Protein AF-A0AAD8W1Z4-F1 (afdb_monomer_lite)

Sequence (114 aa):
MEAMVRDVRQDLGMPNLLFIQVGLATGQGRFVDLVRKAQTAVRAPNLRYVDAKGLTVANDNTHLTTQAEVRLGAMLARGGATVSGRCQLTPTTSAQTLIHLAQCGKMNPAKISF

Foldseek 3Di:
DQVVVCVVCVVVVNQQDAAEAEQQQFDPDDCSVVVNVVSVPDDDHNYHYHYLHPADDDPVRHHHDPVSVVVVVVSVVVSVDPCPDDDDPDDDPPDDPPPNVVVVDDDDPV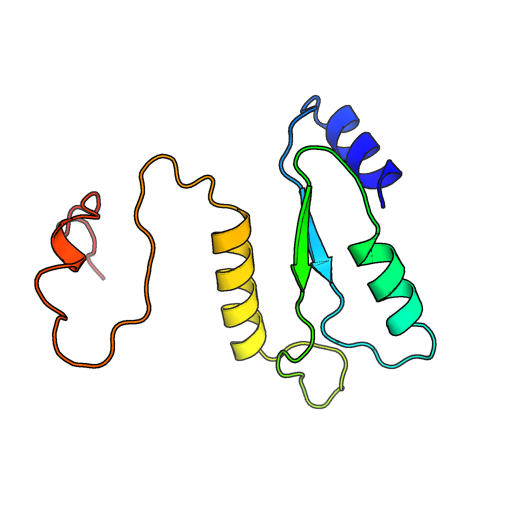PDDD

Secondary structure (DSSP, 8-state):
-HHHHHHHHHHTT-TT--EEEEEPS--SSTTHHHHHHHHHH---TTEEEEE-TTPPBPTTSSSBPHHHHHHHHHHHHHHH---SS--------SS-TTTSTTTT----GGG---

Organism: Lolium multiflorum (NCBI:txid4521)

Structure (mmCIF, N/CA/C/O backbone):
data_AF-A0AAD8W1Z4-F1
#
_entry.id   AF-A0AAD8W1Z4-F1
#
loop_
_atom_site.group_PDB
_atom_site.id
_atom_site.type_symbol
_atom_site.label_atom_id
_atom_site.label_alt_id
_atom_site.label_comp_id
_atom_site.label_asym_id
_atom_site.label_entity_id
_atom_site.label_seq_id
_atom_site.pdbx_PDB_ins_code
_atom_site.Cartn_x
_atom_site.Cartn_y
_atom_site.Cartn_z
_atom_site.occupancy
_atom_site.B_iso_or_equiv
_atom_site.auth_seq_id
_atom_site.auth_comp_id
_atom_site.auth_asym_id
_atom_site.auth_atom_id
_atom_site.pdbx_PDB_model_num
ATOM 1 N N . MET A 1 1 ? -0.594 -10.818 8.928 1.00 94.50 1 MET A N 1
ATOM 2 C CA . MET A 1 1 ? -0.676 -9.345 8.788 1.00 94.50 1 MET A CA 1
ATOM 3 C C . MET A 1 1 ? -1.602 -8.764 9.848 1.00 94.50 1 MET A C 1
ATOM 5 O O . MET A 1 1 ? -1.258 -7.759 10.449 1.00 94.50 1 MET A O 1
ATOM 9 N N . GLU A 1 2 ? -2.745 -9.401 10.117 1.00 96.69 2 GLU A N 1
ATOM 10 C CA . GLU A 1 2 ? -3.732 -8.944 11.103 1.00 96.69 2 GLU A CA 1
ATOM 11 C C . GLU A 1 2 ? -3.140 -8.732 12.498 1.00 96.69 2 GLU A C 1
ATOM 13 O O . GLU A 1 2 ? -3.433 -7.717 13.121 1.00 96.69 2 GLU A O 1
ATOM 18 N N . ALA A 1 3 ? -2.276 -9.645 12.963 1.00 97.56 3 ALA A N 1
ATOM 19 C CA . ALA A 1 3 ? -1.591 -9.506 14.249 1.00 97.56 3 ALA A CA 1
ATOM 20 C C . ALA A 1 3 ? -0.803 -8.191 14.326 1.00 97.56 3 ALA A C 1
ATOM 22 O O . ALA A 1 3 ? -1.057 -7.394 15.215 1.00 97.56 3 ALA A O 1
ATOM 23 N N . MET A 1 4 ? 0.027 -7.897 13.320 1.00 97.12 4 MET A N 1
ATOM 24 C CA . MET A 1 4 ? 0.781 -6.642 13.244 1.00 97.12 4 MET A CA 1
ATOM 25 C C . MET A 1 4 ? -0.133 -5.408 13.258 1.00 97.12 4 MET A C 1
ATOM 27 O O . MET A 1 4 ? 0.156 -4.437 13.945 1.00 97.12 4 MET A O 1
ATOM 31 N N . VAL A 1 5 ? -1.252 -5.438 12.524 1.00 97.75 5 VAL A N 1
ATOM 32 C CA . VAL A 1 5 ? -2.222 -4.328 12.517 1.00 97.75 5 VAL A CA 1
ATOM 33 C C . VAL A 1 5 ? -2.852 -4.143 13.901 1.00 97.75 5 VAL A C 1
ATOM 35 O O . VAL A 1 5 ? -3.006 -3.010 14.351 1.00 97.75 5 VAL A O 1
ATOM 38 N N . ARG A 1 6 ? -3.210 -5.238 14.581 1.00 97.75 6 ARG A N 1
ATOM 39 C CA . ARG A 1 6 ? -3.733 -5.221 15.954 1.00 97.75 6 ARG A CA 1
ATOM 40 C C . ARG A 1 6 ? -2.695 -4.667 16.929 1.00 97.75 6 ARG A C 1
ATOM 42 O O . ARG A 1 6 ? -3.042 -3.788 17.709 1.00 97.75 6 ARG A O 1
ATOM 49 N N . ASP A 1 7 ? -1.462 -5.155 16.856 1.00 98.44 7 ASP A N 1
ATOM 50 C CA . ASP A 1 7 ? -0.377 -4.794 17.770 1.00 98.44 7 ASP A CA 1
ATOM 51 C C . ASP A 1 7 ? -0.025 -3.310 17.633 1.00 98.44 7 ASP A C 1
ATOM 53 O O . ASP A 1 7 ? -0.112 -2.578 18.609 1.00 98.44 7 ASP A O 1
ATOM 57 N N . VAL A 1 8 ? 0.181 -2.808 16.409 1.00 98.31 8 VAL A N 1
ATOM 58 C CA . VAL A 1 8 ? 0.436 -1.372 16.173 1.00 98.31 8 VAL A CA 1
ATOM 59 C C . VAL A 1 8 ? -0.703 -0.491 16.702 1.00 98.31 8 VAL A C 1
ATOM 61 O O . VAL A 1 8 ? -0.461 0.569 17.273 1.00 98.31 8 VAL A O 1
ATOM 64 N N . ARG A 1 9 ? -1.964 -0.905 16.532 1.00 98.06 9 ARG A N 1
ATOM 65 C CA . ARG A 1 9 ? -3.117 -0.153 17.058 1.00 98.06 9 ARG A CA 1
ATOM 66 C C . ARG A 1 9 ? -3.169 -0.148 18.576 1.00 98.06 9 ARG A C 1
ATOM 68 O O . ARG A 1 9 ? -3.558 0.865 19.153 1.00 98.06 9 ARG A O 1
ATOM 75 N N . GLN A 1 10 ? -2.831 -1.275 19.193 1.00 98.31 10 GLN A N 1
ATOM 76 C CA . GLN A 1 10 ? -2.790 -1.428 20.638 1.00 98.31 10 GLN A CA 1
ATOM 77 C C . GLN A 1 10 ? -1.668 -0.574 21.231 1.00 98.31 10 GLN A C 1
ATOM 79 O O . GLN A 1 10 ? -1.937 0.215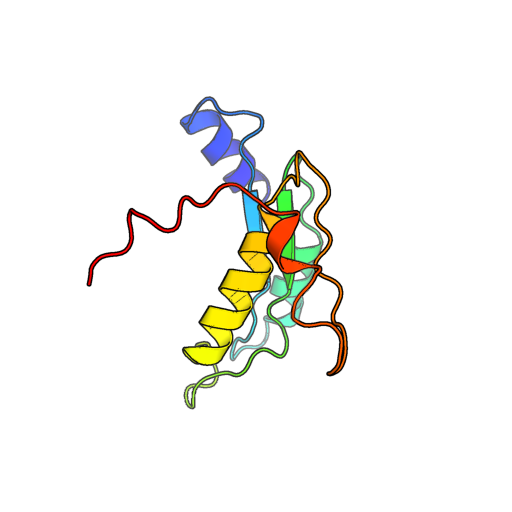 22.133 1.00 98.31 10 GLN A O 1
ATOM 84 N N . ASP A 1 11 ? -0.465 -0.662 20.667 1.00 98.56 11 ASP A N 1
ATOM 85 C CA . ASP A 1 11 ? 0.714 0.080 21.121 1.00 98.56 11 ASP A CA 1
ATOM 86 C C . ASP A 1 11 ? 0.513 1.597 21.014 1.00 98.56 11 ASP A C 1
ATOM 88 O O . ASP A 1 11 ? 0.950 2.351 21.880 1.00 98.56 11 ASP A O 1
ATOM 92 N N . LEU A 1 12 ? -0.202 2.058 19.981 1.00 98.31 12 LEU A N 1
ATOM 93 C CA . LEU A 1 12 ? -0.528 3.475 19.791 1.00 98.31 12 LEU A CA 1
ATOM 94 C C . LEU A 1 12 ? -1.807 3.924 20.520 1.00 98.31 12 LEU A C 1
ATOM 96 O O . LEU A 1 12 ? -2.125 5.111 20.501 1.00 98.31 12 LEU A O 1
ATOM 100 N N . GLY A 1 13 ? -2.584 3.009 21.111 1.00 97.94 13 GLY A N 1
ATOM 101 C CA . GLY A 1 13 ? -3.893 3.325 21.699 1.00 97.94 13 GLY A CA 1
ATOM 102 C C . GLY A 1 13 ? -4.937 3.815 20.681 1.00 97.94 13 GLY A C 1
ATOM 103 O O . GLY A 1 13 ? -5.888 4.506 21.043 1.00 97.94 13 GLY A O 1
ATOM 104 N N . MET A 1 14 ? -4.776 3.478 19.397 1.00 98.06 14 MET A N 1
ATOM 105 C CA . MET A 1 14 ? -5.612 3.956 18.290 1.00 98.06 14 MET A CA 1
ATOM 106 C C . MET A 1 14 ? -6.358 2.791 17.613 1.00 98.06 14 MET A C 1
ATOM 108 O O . MET A 1 14 ? -5.949 2.332 16.543 1.00 98.06 14 MET A O 1
ATOM 112 N N 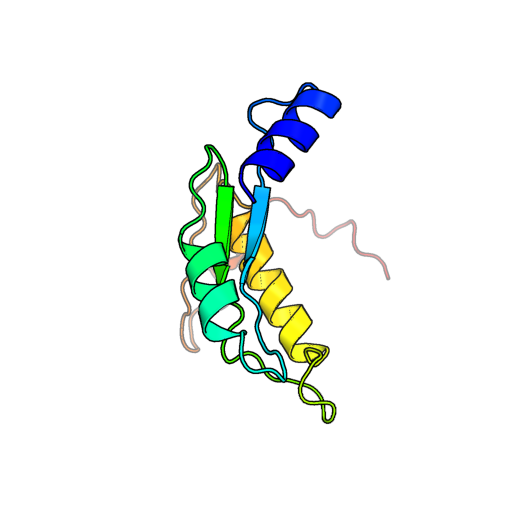. PRO A 1 15 ? -7.499 2.322 18.160 1.00 95.38 15 PRO A N 1
ATOM 113 C CA . PRO A 1 15 ? -8.189 1.120 17.667 1.00 95.38 15 PRO A CA 1
ATOM 114 C C . PRO A 1 15 ? -8.716 1.247 16.227 1.00 95.38 15 PRO A C 1
ATOM 116 O O . PRO A 1 15 ? -8.885 0.243 15.536 1.00 95.38 15 PRO A O 1
ATOM 119 N N . ASN A 1 16 ? -8.929 2.479 15.753 1.00 95.50 16 ASN A N 1
ATOM 120 C CA . ASN A 1 16 ? -9.422 2.786 14.410 1.00 95.50 16 ASN A CA 1
ATOM 121 C C . ASN A 1 16 ? -8.339 3.364 13.483 1.00 95.50 16 ASN A C 1
ATOM 123 O O . ASN A 1 16 ? -8.687 3.958 12.466 1.00 95.50 16 ASN A O 1
ATOM 127 N N . LEU A 1 17 ? -7.044 3.231 13.799 1.00 96.69 17 LEU A N 1
ATOM 128 C CA . LEU A 1 17 ? -5.969 3.743 12.938 1.00 96.69 17 LEU A CA 1
ATOM 129 C C . LEU A 1 17 ? -6.090 3.173 11.517 1.00 96.69 17 LEU A C 1
ATOM 131 O O . LEU A 1 17 ? -6.113 1.952 11.345 1.00 96.69 17 LEU A O 1
ATOM 135 N N . LEU A 1 18 ? -6.159 4.044 10.506 1.00 95.56 18 LEU A N 1
ATOM 136 C CA . LEU A 1 18 ? -6.187 3.626 9.105 1.00 95.56 18 LEU A CA 1
ATOM 137 C C . LEU A 1 18 ? -4.878 2.917 8.755 1.00 95.56 18 LEU A C 1
ATOM 139 O O . LEU A 1 18 ? -3.802 3.486 8.909 1.00 95.56 18 LEU A O 1
ATOM 143 N N . PHE A 1 19 ? -4.985 1.694 8.244 1.00 95.75 19 PHE A N 1
ATOM 144 C CA . PHE A 1 19 ? -3.841 0.927 7.768 1.00 95.75 19 PHE A CA 1
ATOM 145 C C . PHE A 1 19 ? -3.949 0.749 6.254 1.00 95.75 19 PHE A C 1
ATOM 147 O O . PHE A 1 19 ? -4.912 0.158 5.773 1.00 95.75 19 PHE A O 1
ATOM 154 N N . ILE A 1 20 ? -2.984 1.249 5.483 1.00 95.56 20 ILE A N 1
ATOM 155 C CA . ILE A 1 20 ? -2.972 1.075 4.024 1.00 95.56 20 ILE A CA 1
ATOM 156 C C . ILE A 1 20 ? -1.845 0.115 3.664 1.00 95.56 20 ILE A C 1
ATOM 158 O O . ILE A 1 20 ? -0.669 0.432 3.805 1.00 95.56 20 ILE A O 1
ATOM 162 N N . GLN A 1 21 ? -2.215 -1.078 3.218 1.00 95.56 21 GLN A N 1
ATOM 163 C CA . GLN A 1 21 ? -1.290 -2.115 2.793 1.00 95.56 21 GLN A CA 1
ATOM 164 C C . GLN A 1 21 ? -1.088 -2.051 1.281 1.00 95.56 21 GLN A C 1
ATOM 166 O O . GLN A 1 21 ? -2.054 -1.996 0.521 1.00 95.56 21 GLN A O 1
ATOM 171 N N . VAL A 1 22 ? 0.165 -2.125 0.841 1.00 95.56 22 VAL A N 1
ATOM 172 C CA . VAL A 1 22 ? 0.511 -2.225 -0.579 1.00 95.56 22 VAL A CA 1
ATOM 173 C C . VAL A 1 22 ? 0.825 -3.677 -0.925 1.00 95.56 22 VAL A C 1
ATOM 175 O O . VAL A 1 22 ? 1.623 -4.334 -0.254 1.00 95.56 22 VAL A O 1
ATOM 178 N N . GLY A 1 23 ? 0.176 -4.187 -1.967 1.00 94.00 23 GLY A N 1
ATOM 179 C CA . GLY A 1 23 ? 0.513 -5.470 -2.566 1.00 94.00 23 GLY A CA 1
ATOM 180 C C . GLY A 1 23 ? 1.868 -5.406 -3.252 1.00 94.00 23 GLY A C 1
ATOM 181 O O . GLY A 1 23 ? 2.149 -4.416 -3.920 1.00 94.00 23 GLY A O 1
ATOM 182 N N . LEU A 1 24 ? 2.685 -6.454 -3.136 1.00 93.12 24 LEU A N 1
ATOM 183 C CA . LEU A 1 24 ? 3.981 -6.506 -3.821 1.00 93.12 24 LEU A CA 1
ATOM 184 C C . LEU A 1 24 ? 3.801 -6.204 -5.315 1.00 93.12 24 LEU A C 1
ATOM 186 O O . LEU A 1 24 ? 3.086 -6.936 -6.005 1.00 93.12 24 LEU A O 1
ATOM 190 N N . ALA A 1 25 ? 4.423 -5.127 -5.802 1.00 86.62 25 ALA A N 1
ATOM 191 C CA . ALA A 1 25 ? 4.403 -4.780 -7.222 1.00 86.62 25 ALA A CA 1
ATOM 192 C C . ALA A 1 25 ? 5.129 -5.845 -8.040 1.00 86.62 25 ALA A C 1
ATOM 194 O O . ALA A 1 25 ? 4.648 -6.294 -9.083 1.00 86.62 25 ALA A O 1
ATOM 195 N N . THR A 1 26 ? 6.265 -6.262 -7.486 1.00 76.19 26 THR A N 1
ATOM 196 C CA . THR A 1 26 ? 7.221 -7.203 -8.040 1.00 76.19 26 THR A CA 1
ATOM 197 C C . THR A 1 26 ? 7.933 -7.950 -6.933 1.00 76.19 26 THR A C 1
ATOM 199 O O . THR A 1 26 ? 7.973 -7.536 -5.775 1.00 76.19 26 THR A O 1
ATOM 202 N N .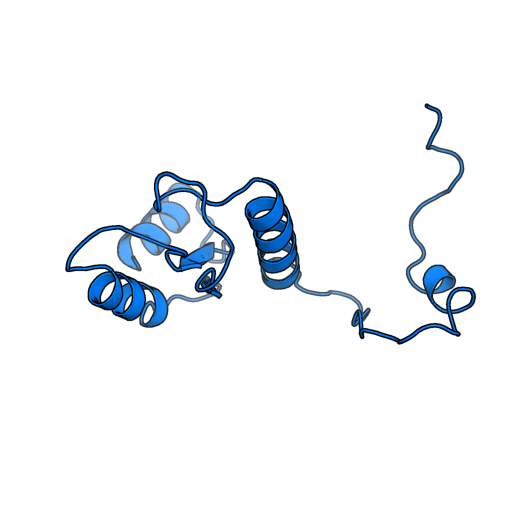 GLY A 1 27 ? 8.492 -9.082 -7.323 1.00 66.75 27 GLY A N 1
ATOM 203 C CA . GLY A 1 27 ? 9.446 -9.840 -6.548 1.00 66.75 27 GLY A CA 1
ATOM 204 C C . GLY A 1 27 ? 10.048 -10.875 -7.478 1.00 66.75 27 GLY A C 1
ATOM 205 O O . GLY A 1 27 ? 9.334 -11.541 -8.227 1.00 66.75 27 GLY A O 1
ATOM 206 N N . GLN A 1 28 ? 11.362 -11.013 -7.470 1.00 67.44 28 GLN A N 1
ATOM 207 C CA . GLN A 1 28 ? 11.959 -12.237 -7.971 1.00 67.44 28 GLN A CA 1
ATOM 208 C C . GLN A 1 28 ? 11.755 -13.304 -6.897 1.00 67.44 28 GLN A C 1
ATOM 210 O O . GLN A 1 28 ? 12.140 -13.120 -5.745 1.00 67.44 28 GLN A O 1
ATOM 215 N N . GLY A 1 29 ? 11.107 -14.414 -7.243 1.00 76.00 29 GLY A N 1
ATOM 216 C CA . GLY A 1 29 ? 10.994 -15.535 -6.319 1.00 76.00 29 GLY A CA 1
ATOM 217 C C . GLY A 1 29 ? 9.727 -16.359 -6.470 1.00 76.00 29 GLY A C 1
ATOM 218 O O . GLY A 1 29 ? 8.679 -15.904 -6.917 1.00 76.00 29 GLY A O 1
ATOM 219 N N . ARG A 1 30 ? 9.827 -17.604 -6.015 1.00 88.06 30 ARG A N 1
ATOM 220 C CA . ARG A 1 30 ? 8.783 -18.634 -6.111 1.00 88.06 30 ARG A CA 1
ATOM 221 C C . ARG A 1 30 ? 7.524 -18.378 -5.269 1.00 88.06 30 ARG A C 1
ATOM 223 O O . ARG A 1 30 ? 6.563 -19.125 -5.386 1.00 88.06 30 ARG A O 1
ATOM 230 N N . PHE A 1 31 ? 7.527 -17.360 -4.405 1.00 91.44 31 PHE A N 1
ATOM 231 C CA . PHE A 1 31 ? 6.451 -17.118 -3.435 1.00 91.44 31 PHE A CA 1
ATOM 232 C C . PHE A 1 31 ? 5.653 -15.838 -3.683 1.00 91.44 31 PHE A C 1
ATOM 234 O O . PHE A 1 31 ? 4.779 -15.520 -2.883 1.00 91.44 31 PHE A O 1
ATOM 241 N N . VAL A 1 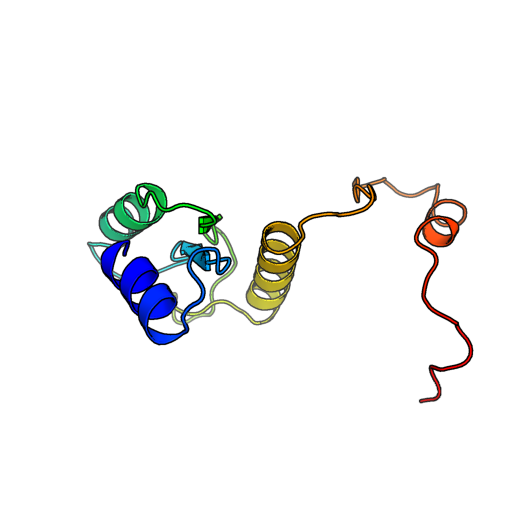32 ? 5.910 -15.102 -4.768 1.00 91.25 32 VAL A N 1
ATOM 242 C CA . VAL A 1 32 ? 5.230 -13.819 -5.021 1.00 91.25 32 VAL A CA 1
ATOM 243 C C . VAL A 1 32 ? 3.715 -13.980 -5.058 1.00 91.25 32 VAL A C 1
ATOM 245 O O . VAL A 1 32 ? 3.011 -13.242 -4.374 1.00 91.25 32 VAL A O 1
ATOM 248 N N . ASP A 1 33 ? 3.205 -14.978 -5.777 1.00 91.94 33 ASP A N 1
ATOM 249 C CA . ASP A 1 33 ? 1.761 -15.207 -5.866 1.00 91.94 33 ASP A CA 1
ATOM 250 C C . ASP A 1 33 ? 1.159 -15.640 -4.526 1.00 91.94 33 ASP A C 1
ATOM 252 O O . ASP A 1 33 ? 0.070 -15.191 -4.163 1.00 91.94 33 ASP A O 1
ATOM 256 N N . LEU A 1 34 ? 1.888 -16.454 -3.753 1.00 94.94 34 LEU A N 1
ATOM 257 C CA . LEU A 1 34 ? 1.479 -16.869 -2.410 1.00 94.94 34 LEU A CA 1
ATOM 258 C C . LEU A 1 34 ? 1.369 -15.656 -1.477 1.00 94.94 34 LEU A C 1
ATOM 260 O O . LEU A 1 34 ? 0.344 -15.469 -0.820 1.00 94.94 34 LEU A O 1
ATOM 264 N N . VAL A 1 35 ? 2.406 -14.815 -1.443 1.00 94.38 35 VAL A N 1
ATOM 265 C CA . VAL A 1 35 ? 2.437 -13.618 -0.598 1.00 94.38 35 VAL A CA 1
ATOM 266 C C . VAL A 1 35 ? 1.353 -12.646 -1.038 1.00 94.38 35 VAL A C 1
ATOM 268 O O . VAL A 1 35 ? 0.604 -12.168 -0.195 1.00 94.38 35 VAL A O 1
ATOM 271 N N . ARG A 1 36 ? 1.187 -12.402 -2.341 1.00 94.75 36 ARG A N 1
ATOM 272 C CA . ARG A 1 36 ? 0.124 -11.526 -2.848 1.00 94.75 36 ARG A CA 1
ATOM 273 C C . ARG A 1 36 ? -1.265 -12.038 -2.483 1.00 94.75 36 ARG A C 1
ATOM 275 O O . ARG A 1 36 ? -2.077 -11.258 -1.995 1.00 94.75 36 ARG A O 1
ATOM 282 N N . LYS A 1 37 ? -1.523 -13.342 -2.633 1.00 95.44 37 LYS A N 1
ATOM 283 C CA . LYS A 1 37 ? -2.782 -13.961 -2.195 1.00 95.44 37 LYS A CA 1
ATOM 284 C C . LYS A 1 37 ? -3.016 -13.733 -0.701 1.00 95.44 37 LYS A C 1
ATOM 286 O O . LYS A 1 37 ? -4.121 -13.361 -0.316 1.00 95.44 37 LYS A O 1
ATOM 291 N N . ALA A 1 38 ? -1.982 -13.898 0.125 1.00 96.12 38 ALA A N 1
ATOM 292 C CA . ALA A 1 38 ? -2.064 -13.622 1.555 1.00 96.12 38 ALA A CA 1
ATOM 293 C C . ALA A 1 38 ? -2.324 -12.133 1.846 1.00 96.12 38 ALA A C 1
ATOM 295 O O . ALA A 1 38 ? -3.174 -11.831 2.674 1.00 96.12 38 ALA A O 1
ATOM 296 N N . GLN A 1 39 ? -1.665 -11.204 1.142 1.00 96.56 39 GLN A N 1
ATOM 297 C CA . GLN A 1 39 ? -1.863 -9.756 1.296 1.00 96.56 39 GLN A CA 1
ATOM 298 C C . GLN A 1 39 ? -3.290 -9.317 0.925 1.00 96.56 39 GLN A C 1
ATOM 300 O O . GLN A 1 39 ? -3.869 -8.487 1.616 1.00 96.56 39 GLN A O 1
ATOM 305 N N . THR A 1 40 ? -3.884 -9.887 -0.128 1.00 94.69 40 THR A N 1
ATOM 306 C CA . THR A 1 40 ? -5.273 -9.593 -0.529 1.00 94.69 40 THR A CA 1
ATOM 307 C C . THR A 1 40 ? -6.309 -10.232 0.406 1.00 94.69 40 THR A C 1
ATOM 309 O O . THR A 1 40 ? -7.427 -9.728 0.528 1.00 94.69 40 THR A O 1
ATOM 312 N N . ALA A 1 41 ? -5.959 -11.338 1.068 1.00 96.88 41 ALA A N 1
ATOM 313 C CA . ALA A 1 41 ? -6.851 -12.056 1.975 1.00 96.88 41 ALA A CA 1
ATOM 314 C C . ALA A 1 41 ? -6.962 -11.424 3.373 1.00 96.88 41 ALA A C 1
ATOM 316 O O . ALA A 1 41 ? -7.863 -11.804 4.116 1.00 96.88 41 ALA A O 1
ATOM 317 N N . VAL A 1 42 ? -6.092 -10.468 3.721 1.00 95.56 42 VAL A N 1
ATOM 318 C CA . VAL A 1 42 ? -6.076 -9.829 5.045 1.00 95.56 42 VAL A CA 1
ATOM 319 C C . VAL A 1 42 ? -7.411 -9.153 5.336 1.00 95.56 42 VAL A C 1
ATOM 321 O O . VAL A 1 42 ? -7.897 -8.333 4.549 1.00 95.56 42 VAL A O 1
ATOM 324 N N . ARG A 1 43 ? -7.996 -9.459 6.498 1.00 94.94 43 ARG A N 1
ATOM 325 C CA . ARG A 1 43 ? -9.238 -8.831 6.970 1.00 94.94 43 ARG A CA 1
ATOM 326 C C . ARG A 1 43 ? -9.012 -8.152 8.318 1.00 94.94 43 ARG A C 1
ATOM 328 O O . ARG A 1 43 ? -8.849 -8.812 9.336 1.00 94.94 43 ARG A O 1
ATOM 335 N N . ALA A 1 44 ? -9.046 -6.821 8.329 1.00 94.69 44 ALA A N 1
ATOM 336 C CA . ALA A 1 44 ? -9.039 -6.012 9.545 1.00 94.69 44 ALA A CA 1
ATOM 337 C C . ALA A 1 44 ? -9.906 -4.750 9.350 1.00 94.69 44 ALA A C 1
ATOM 339 O O . ALA A 1 44 ? -9.971 -4.233 8.230 1.00 94.69 44 ALA A O 1
ATOM 340 N N . PRO A 1 45 ? -10.563 -4.220 10.402 1.00 94.38 45 PRO A N 1
ATOM 341 C CA . PRO A 1 45 ? -11.297 -2.955 10.321 1.00 94.38 45 PRO A CA 1
ATOM 342 C C . PRO A 1 45 ? -10.379 -1.825 9.866 1.00 94.38 45 PRO A C 1
ATOM 344 O O . PRO A 1 45 ? -9.204 -1.848 10.214 1.00 94.38 45 PRO A O 1
ATOM 347 N N . ASN A 1 46 ? -10.891 -0.840 9.128 1.00 95.19 46 ASN A N 1
ATOM 348 C CA . ASN A 1 46 ? -10.130 0.317 8.632 1.00 95.19 46 ASN A CA 1
ATOM 349 C C . ASN A 1 46 ? -8.761 -0.039 8.006 1.00 95.19 46 ASN A C 1
ATOM 351 O O . ASN A 1 46 ? -7.771 0.667 8.199 1.00 95.19 46 ASN A O 1
ATOM 355 N N . LEU A 1 47 ? -8.693 -1.179 7.310 1.00 94.75 47 LEU A N 1
ATOM 356 C CA . LEU A 1 47 ? -7.560 -1.567 6.478 1.00 94.75 47 LEU A CA 1
ATOM 357 C C . LEU A 1 47 ? -7.953 -1.415 5.011 1.00 94.75 47 LEU A C 1
ATOM 359 O O . LEU A 1 47 ? -9.011 -1.881 4.587 1.00 94.75 47 LEU A O 1
ATOM 363 N N . ARG A 1 48 ? -7.092 -0.775 4.225 1.00 94.75 48 ARG A N 1
ATOM 364 C CA . ARG A 1 48 ? -7.241 -0.664 2.775 1.00 94.75 48 ARG A CA 1
ATOM 365 C C . ARG A 1 48 ? -6.068 -1.332 2.086 1.00 94.75 48 ARG A C 1
ATOM 367 O O . ARG A 1 48 ? -4.944 -1.282 2.571 1.00 94.75 48 ARG A O 1
ATOM 374 N N . TYR A 1 49 ? -6.344 -1.933 0.940 1.00 95.12 49 TYR A N 1
ATOM 375 C CA . TYR A 1 49 ? -5.345 -2.587 0.111 1.00 95.12 49 TYR A CA 1
ATOM 376 C C . TYR A 1 49 ? -5.167 -1.811 -1.194 1.00 95.12 49 TYR A C 1
ATOM 378 O O . TYR A 1 49 ? -6.151 -1.438 -1.834 1.00 95.12 49 TYR A O 1
ATOM 386 N N . VAL A 1 50 ? -3.919 -1.575 -1.584 1.00 95.50 50 VAL A N 1
ATOM 387 C CA . VAL A 1 50 ? -3.540 -0.966 -2.860 1.00 95.50 50 VAL A CA 1
ATOM 388 C C . VAL A 1 50 ? -2.707 -1.975 -3.634 1.00 95.50 50 VAL A C 1
ATOM 390 O O . VAL A 1 50 ? -1.642 -2.384 -3.179 1.00 95.50 50 VAL A O 1
ATOM 393 N N . ASP A 1 51 ? -3.187 -2.384 -4.805 1.00 94.25 51 ASP A N 1
ATOM 394 C CA . ASP A 1 51 ? -2.447 -3.310 -5.654 1.00 94.25 51 ASP A CA 1
ATOM 395 C C . ASP A 1 51 ? -1.429 -2.561 -6.518 1.00 94.25 51 ASP A C 1
ATOM 397 O O . ASP A 1 51 ? -1.812 -1.770 -7.374 1.00 94.25 51 ASP A O 1
ATOM 401 N N . ALA A 1 52 ? -0.139 -2.818 -6.310 1.00 94.56 52 ALA A N 1
ATOM 402 C CA . ALA A 1 52 ? 0.932 -2.231 -7.110 1.00 94.56 52 ALA A CA 1
ATOM 403 C C . ALA A 1 52 ? 1.365 -3.113 -8.300 1.00 94.56 52 ALA A C 1
ATOM 405 O O . ALA A 1 52 ? 2.323 -2.773 -8.998 1.00 94.56 52 ALA A O 1
ATOM 406 N N . LYS A 1 53 ? 0.704 -4.256 -8.547 1.00 91.56 53 LYS A N 1
ATOM 407 C CA . LYS A 1 53 ? 1.042 -5.151 -9.666 1.00 91.56 53 LYS A CA 1
ATOM 408 C C . LYS A 1 53 ? 0.964 -4.415 -11.001 1.00 91.56 53 LYS A C 1
ATOM 410 O O . LYS A 1 53 ? -0.007 -3.721 -11.283 1.00 91.56 53 LYS A O 1
ATOM 415 N N . GLY A 1 54 ? 1.975 -4.619 -11.843 1.00 90.50 54 GLY A N 1
ATOM 416 C CA . GLY A 1 54 ? 2.047 -4.017 -13.178 1.00 90.50 54 GLY A CA 1
ATOM 417 C C . GLY A 1 54 ? 2.611 -2.595 -13.200 1.00 90.50 54 GLY A C 1
ATOM 418 O O . GLY A 1 54 ? 2.771 -2.028 -14.280 1.00 90.50 54 GLY A O 1
ATOM 419 N N . LEU A 1 55 ? 2.955 -2.020 -12.043 1.00 94.50 55 LEU A N 1
ATOM 420 C CA . LEU A 1 55 ? 3.798 -0.831 -12.011 1.00 94.50 55 LEU A CA 1
ATOM 421 C C . LEU A 1 55 ? 5.205 -1.155 -12.531 1.00 94.50 55 LEU A C 1
ATOM 423 O O . LEU A 1 55 ? 5.720 -2.257 -12.354 1.00 94.50 55 LEU A O 1
ATOM 427 N N . THR A 1 56 ? 5.815 -0.178 -13.201 1.00 94.56 56 THR A N 1
ATOM 428 C CA . THR A 1 56 ? 7.124 -0.334 -13.838 1.00 94.56 56 THR A CA 1
ATOM 429 C C . THR A 1 56 ? 8.223 -0.538 -12.800 1.00 94.56 56 THR A C 1
ATOM 431 O O . THR A 1 56 ? 8.361 0.266 -11.876 1.00 94.56 56 THR A O 1
ATOM 434 N N . VAL A 1 57 ? 9.044 -1.564 -13.009 1.00 93.06 57 VAL A N 1
ATOM 435 C CA . VAL A 1 57 ? 10.231 -1.843 -12.198 1.00 93.06 57 VAL A CA 1
ATOM 436 C C . VAL A 1 57 ? 11.518 -1.381 -12.841 1.00 93.06 57 VAL A C 1
ATOM 438 O O . VAL A 1 57 ? 11.606 -1.229 -14.059 1.00 93.06 57 VAL A O 1
ATOM 441 N N . ALA A 1 58 ? 12.506 -1.148 -11.987 1.00 91.75 58 ALA A N 1
ATOM 442 C CA . ALA A 1 58 ? 13.879 -0.914 -12.371 1.00 91.75 58 ALA A CA 1
ATOM 443 C C . ALA A 1 58 ? 14.505 -2.169 -13.007 1.00 91.75 58 ALA A C 1
ATOM 445 O O . ALA A 1 58 ? 13.935 -3.263 -13.026 1.00 91.75 58 ALA A O 1
ATOM 446 N N . ASN A 1 59 ? 15.716 -1.999 -13.529 1.00 91.94 59 ASN A N 1
ATOM 447 C CA . ASN A 1 59 ? 16.498 -3.052 -14.178 1.00 91.94 59 ASN A CA 1
ATOM 448 C C . ASN A 1 59 ? 16.886 -4.217 -13.244 1.00 91.94 59 ASN A C 1
ATOM 450 O O . ASN A 1 59 ? 17.234 -5.290 -13.729 1.00 91.94 59 ASN A O 1
ATOM 454 N N . ASP A 1 60 ? 16.785 -4.036 -11.926 1.00 90.25 60 ASP A N 1
ATOM 455 C CA . ASP A 1 60 ? 16.963 -5.092 -10.922 1.00 90.25 60 ASP A CA 1
ATOM 456 C C . ASP A 1 60 ? 15.738 -6.013 -10.750 1.00 90.25 60 ASP A C 1
ATOM 458 O O . ASP A 1 60 ? 15.780 -6.967 -9.970 1.00 90.25 60 ASP A O 1
ATOM 462 N N . ASN A 1 61 ? 14.645 -5.748 -11.480 1.00 86.12 61 ASN A N 1
ATOM 463 C CA . ASN A 1 61 ? 13.383 -6.496 -11.450 1.00 86.12 61 ASN A CA 1
ATOM 464 C C . ASN A 1 61 ? 12.727 -6.600 -10.061 1.00 86.12 61 ASN A C 1
ATOM 466 O O . ASN A 1 61 ? 11.850 -7.443 -9.848 1.00 86.12 61 ASN A O 1
ATOM 470 N N . THR A 1 62 ? 13.144 -5.763 -9.113 1.00 90.44 62 THR A N 1
ATOM 471 C CA . THR A 1 62 ? 12.730 -5.842 -7.712 1.00 90.44 62 THR A CA 1
ATOM 472 C C . THR A 1 62 ? 12.147 -4.520 -7.240 1.00 90.44 62 THR A C 1
ATOM 474 O O . THR A 1 62 ? 11.059 -4.529 -6.664 1.00 90.44 62 THR A O 1
ATOM 477 N N . HIS A 1 63 ? 12.808 -3.397 -7.522 1.00 92.94 63 HIS A N 1
ATOM 478 C CA . HIS A 1 63 ? 12.373 -2.075 -7.076 1.00 92.94 63 HIS A CA 1
ATOM 479 C C . HIS A 1 63 ? 11.507 -1.373 -8.124 1.00 92.94 63 HIS A C 1
ATOM 481 O O . HIS A 1 63 ? 11.668 -1.564 -9.330 1.00 92.94 63 HIS A O 1
ATOM 487 N N . LEU A 1 64 ? 10.583 -0.527 -7.665 1.00 95.44 64 LEU A N 1
ATOM 488 C CA . LEU A 1 64 ? 9.817 0.354 -8.543 1.00 95.44 64 LEU A CA 1
ATOM 489 C C . LEU A 1 64 ? 10.716 1.454 -9.112 1.00 95.44 64 LEU A C 1
ATOM 491 O O . LEU A 1 64 ? 11.642 1.920 -8.455 1.00 95.44 64 LEU A O 1
ATOM 495 N N . THR A 1 65 ? 10.421 1.912 -10.327 1.00 95.88 65 THR A N 1
ATOM 496 C CA . THR A 1 65 ? 11.028 3.155 -10.821 1.00 95.88 65 THR A CA 1
ATOM 497 C C . THR A 1 65 ? 10.449 4.358 -10.078 1.00 95.88 65 THR A C 1
ATOM 499 O O . THR A 1 65 ? 9.298 4.326 -9.644 1.00 95.88 65 THR A O 1
ATOM 502 N N . THR A 1 66 ? 11.175 5.476 -10.030 1.00 97.25 66 THR A N 1
ATOM 503 C CA . THR A 1 66 ? 10.673 6.728 -9.433 1.00 97.25 66 THR A CA 1
ATOM 504 C C . THR A 1 66 ? 9.305 7.133 -9.993 1.00 97.25 66 THR A C 1
ATOM 506 O O . THR A 1 66 ? 8.401 7.524 -9.258 1.00 97.25 66 THR A O 1
ATOM 509 N N . GLN A 1 67 ? 9.092 6.980 -11.304 1.00 97.81 67 GLN A N 1
ATOM 510 C CA . GLN A 1 67 ? 7.804 7.297 -11.923 1.00 97.81 67 GLN A CA 1
ATOM 511 C C . GLN A 1 67 ? 6.677 6.362 -11.454 1.00 97.81 67 GLN A C 1
ATOM 513 O O . GLN A 1 67 ? 5.525 6.794 -11.334 1.00 97.81 67 GLN A O 1
ATOM 518 N N . ALA A 1 68 ? 6.987 5.088 -11.207 1.00 96.12 68 ALA A N 1
ATOM 519 C CA . ALA A 1 68 ? 6.052 4.129 -10.635 1.00 96.12 68 ALA A CA 1
ATOM 520 C C . ALA A 1 68 ? 5.749 4.431 -9.160 1.00 96.12 68 ALA A C 1
ATOM 522 O O . ALA A 1 68 ? 4.588 4.347 -8.766 1.00 96.12 68 ALA A O 1
ATOM 523 N N . GLU A 1 69 ? 6.733 4.864 -8.373 1.00 96.75 69 GLU A N 1
ATOM 524 C CA . GLU A 1 69 ? 6.527 5.303 -6.987 1.00 96.75 69 GLU A CA 1
ATOM 525 C C . GLU A 1 69 ? 5.632 6.544 -6.903 1.00 96.75 69 GLU A C 1
ATOM 527 O O . GLU A 1 69 ? 4.717 6.581 -6.083 1.00 96.75 69 GLU A O 1
ATOM 532 N N . VAL A 1 70 ? 5.792 7.518 -7.810 1.00 97.56 70 VAL A N 1
ATOM 533 C CA . VAL A 1 70 ? 4.878 8.675 -7.915 1.00 97.56 70 VAL A CA 1
ATOM 534 C C . VAL A 1 70 ? 3.439 8.216 -8.179 1.00 97.56 70 VAL A C 1
ATOM 536 O O . VAL A 1 70 ? 2.491 8.692 -7.547 1.00 97.56 70 VAL A O 1
ATOM 539 N N . ARG A 1 71 ? 3.253 7.250 -9.088 1.00 96.75 71 ARG A N 1
ATOM 540 C CA . ARG A 1 71 ? 1.927 6.675 -9.378 1.00 96.75 71 ARG A CA 1
ATOM 541 C C . ARG A 1 71 ? 1.360 5.936 -8.167 1.00 96.75 71 ARG A C 1
ATOM 543 O O . ARG A 1 71 ? 0.184 6.125 -7.851 1.00 96.75 71 ARG A O 1
ATOM 550 N N . LEU A 1 72 ? 2.182 5.147 -7.476 1.00 96.06 72 LEU A N 1
ATOM 551 C CA . LEU A 1 72 ? 1.798 4.447 -6.253 1.00 96.06 72 LEU A CA 1
ATOM 552 C C . LEU A 1 72 ? 1.402 5.432 -5.146 1.00 96.06 72 LEU A C 1
ATOM 554 O O . LEU A 1 72 ? 0.369 5.240 -4.511 1.00 96.06 72 LEU A O 1
ATOM 558 N N . GLY A 1 73 ? 2.145 6.525 -4.970 1.00 96.00 73 GLY A N 1
ATOM 559 C CA . GLY A 1 73 ? 1.808 7.603 -4.040 1.00 96.00 73 GLY A CA 1
ATOM 560 C C . GLY A 1 73 ? 0.429 8.203 -4.325 1.00 96.00 73 GLY A C 1
ATOM 561 O O . GLY A 1 73 ? -0.384 8.362 -3.416 1.00 96.00 73 GLY A O 1
ATOM 562 N N . ALA A 1 74 ? 0.096 8.433 -5.598 1.00 96.25 74 ALA A N 1
ATOM 563 C CA . ALA A 1 74 ? -1.241 8.884 -5.983 1.00 96.25 74 ALA A CA 1
ATOM 564 C C . ALA A 1 74 ? -2.333 7.830 -5.694 1.00 96.25 74 ALA A C 1
ATOM 566 O O . ALA A 1 74 ? -3.454 8.185 -5.325 1.00 96.25 74 ALA A O 1
ATOM 567 N N . MET A 1 75 ? -2.032 6.532 -5.841 1.00 94.69 75 MET A N 1
ATOM 568 C CA . MET A 1 75 ? -2.947 5.441 -5.466 1.00 94.69 75 MET A CA 1
ATOM 569 C C . MET A 1 75 ? -3.173 5.392 -3.950 1.00 94.69 75 MET A C 1
ATOM 571 O O . MET A 1 75 ? -4.318 5.289 -3.510 1.00 94.69 75 MET A O 1
ATOM 575 N N . LEU A 1 76 ? -2.104 5.534 -3.163 1.00 95.00 76 LEU A N 1
ATOM 576 C CA . LEU A 1 76 ? -2.149 5.613 -1.704 1.00 95.00 76 LEU A CA 1
ATOM 577 C C . LEU A 1 76 ? -2.951 6.825 -1.231 1.00 95.00 76 LEU A C 1
ATOM 579 O O . LEU A 1 76 ? -3.792 6.672 -0.356 1.00 95.00 76 LEU A O 1
ATOM 583 N N . ALA A 1 77 ? -2.776 7.999 -1.843 1.00 92.81 77 ALA A N 1
ATOM 584 C CA . ALA A 1 77 ? -3.544 9.197 -1.501 1.00 92.81 77 ALA A CA 1
ATOM 585 C C . ALA A 1 77 ? -5.053 9.007 -1.737 1.00 92.81 77 ALA A C 1
ATOM 587 O O . ALA A 1 77 ? -5.870 9.350 -0.881 1.00 92.81 77 ALA A O 1
ATOM 588 N N . ARG A 1 78 ? -5.440 8.374 -2.856 1.00 87.50 78 ARG A N 1
ATOM 589 C CA . ARG A 1 78 ? -6.846 8.013 -3.128 1.00 87.50 78 ARG A CA 1
ATOM 590 C C . ARG A 1 78 ? -7.386 6.977 -2.135 1.00 87.50 78 ARG A C 1
ATOM 592 O O . ARG A 1 78 ? -8.553 7.040 -1.755 1.00 87.50 78 ARG A O 1
ATOM 599 N N . GLY A 1 79 ? -6.543 6.042 -1.698 1.00 72.44 79 GLY A N 1
ATOM 600 C CA . GLY A 1 79 ? -6.845 5.093 -0.627 1.00 72.44 79 GLY A CA 1
ATOM 601 C C . GLY A 1 79 ? -6.830 5.719 0.777 1.00 72.44 79 GLY A C 1
ATOM 602 O O . GLY A 1 79 ? -7.482 5.224 1.680 1.00 72.44 79 GLY A O 1
ATOM 603 N N . GLY A 1 80 ? -6.141 6.825 1.017 1.00 57.94 80 GLY A N 1
ATOM 604 C CA . GLY A 1 80 ? -6.121 7.495 2.322 1.00 57.94 80 GLY A CA 1
ATOM 605 C C . GLY A 1 80 ? -7.281 8.461 2.521 1.00 57.94 80 GLY A C 1
ATOM 606 O O . GLY A 1 80 ? -7.730 8.682 3.641 1.00 57.94 80 GLY A O 1
ATOM 607 N N . ALA A 1 81 ? -7.792 9.020 1.427 1.00 50.56 81 ALA A N 1
ATOM 608 C CA . ALA A 1 81 ? -8.833 10.025 1.476 1.00 50.56 81 ALA A CA 1
ATOM 609 C C . ALA A 1 81 ? -10.192 9.401 1.828 1.00 50.56 81 ALA A C 1
ATOM 611 O O . ALA A 1 81 ? -10.895 8.849 0.975 1.00 50.56 81 ALA A O 1
ATOM 612 N N . THR A 1 82 ? -10.622 9.558 3.079 1.00 44.53 82 THR A N 1
ATOM 613 C CA . THR A 1 82 ? -12.040 9.805 3.342 1.00 44.53 82 THR A CA 1
ATOM 614 C C . THR A 1 82 ? -12.316 11.175 2.741 1.00 44.53 82 THR A C 1
ATOM 616 O O . THR A 1 82 ? -11.945 12.201 3.307 1.00 44.53 82 THR A O 1
ATOM 619 N N . VAL A 1 83 ? -12.889 11.198 1.540 1.00 41.38 83 VAL A N 1
ATOM 620 C CA . VAL A 1 83 ? -13.363 12.429 0.905 1.00 41.38 83 VAL A CA 1
ATOM 621 C C . VAL A 1 83 ? -14.558 12.920 1.726 1.00 41.38 83 VAL A C 1
ATOM 623 O O . VAL A 1 83 ? -15.715 12.658 1.404 1.00 41.38 83 VAL A O 1
ATOM 626 N N . SER A 1 84 ? -14.274 13.583 2.847 1.00 40.84 84 SER A N 1
ATOM 627 C CA . SER A 1 84 ? -15.243 14.410 3.555 1.00 40.84 84 SER A CA 1
ATOM 628 C C . SER A 1 84 ? -15.454 15.655 2.693 1.00 40.84 84 SER A C 1
ATOM 630 O O . SER A 1 84 ? -14.751 16.651 2.827 1.00 40.84 84 SER A O 1
ATOM 632 N N . GLY A 1 85 ? -16.345 15.523 1.707 1.00 43.78 85 GLY A N 1
ATOM 633 C CA . GLY A 1 85 ? -16.663 16.546 0.708 1.00 43.78 85 GLY A CA 1
ATOM 634 C C . GLY A 1 85 ? -16.320 16.094 -0.708 1.00 43.78 85 GLY A C 1
ATOM 635 O O . GLY A 1 85 ? -15.181 16.225 -1.142 1.00 43.78 85 GLY A O 1
ATOM 636 N N . ARG A 1 86 ? -17.307 15.532 -1.423 1.00 47.72 86 ARG A N 1
ATOM 637 C CA . ARG A 1 86 ? -17.215 15.087 -2.827 1.00 47.72 86 ARG A CA 1
ATOM 638 C C . ARG A 1 86 ? -16.373 16.040 -3.687 1.00 47.72 86 ARG A C 1
ATOM 640 O O . ARG A 1 86 ? -16.837 17.112 -4.053 1.00 47.72 86 ARG A O 1
ATOM 647 N N . CYS A 1 87 ? -15.214 15.574 -4.130 1.00 38.94 87 CYS A N 1
ATOM 648 C CA . CYS A 1 87 ? -14.661 15.978 -5.415 1.00 38.94 87 CYS A CA 1
ATOM 649 C C . CYS A 1 87 ? -14.090 14.722 -6.078 1.00 38.94 87 CYS A C 1
ATOM 651 O O . CYS A 1 87 ? -12.995 14.261 -5.760 1.00 38.94 87 CYS A O 1
ATOM 653 N N . GLN A 1 88 ? -14.907 14.079 -6.913 1.00 41.53 88 GLN A N 1
ATOM 654 C CA . GLN A 1 88 ? -14.466 12.955 -7.732 1.00 41.53 88 GLN A CA 1
ATOM 655 C C . GLN A 1 88 ? -13.657 13.522 -8.900 1.00 41.53 88 GLN A C 1
ATOM 657 O O . GLN A 1 88 ? -14.211 14.182 -9.773 1.00 41.53 88 GLN A O 1
ATOM 662 N N . LEU A 1 89 ? -12.350 13.261 -8.921 1.00 41.88 89 LEU A N 1
ATOM 663 C CA . LEU A 1 89 ? -11.512 13.514 -10.091 1.00 41.88 89 LEU A CA 1
ATOM 664 C C . LEU A 1 89 ? -11.876 12.478 -11.163 1.00 41.88 89 LEU A C 1
ATOM 666 O O . LEU A 1 89 ? -11.404 11.342 -11.118 1.00 41.88 89 LEU A O 1
ATOM 670 N N . THR A 1 90 ? -12.760 12.843 -12.091 1.00 36.16 90 THR A N 1
ATOM 671 C CA . THR A 1 90 ? -12.992 12.061 -13.313 1.00 36.16 90 THR A CA 1
ATOM 672 C C . THR A 1 90 ? -11.977 12.472 -14.386 1.00 36.16 90 THR A C 1
ATOM 674 O O . THR A 1 90 ? -11.561 13.632 -14.423 1.00 36.16 90 THR A O 1
ATOM 677 N N . PRO A 1 91 ? -11.519 11.546 -15.248 1.00 40.25 91 PRO A N 1
ATOM 678 C CA . PRO A 1 91 ? -10.600 11.886 -16.322 1.00 40.25 91 PRO A CA 1
ATOM 679 C C . PRO A 1 91 ? -11.395 12.508 -17.477 1.00 40.25 91 PRO A C 1
ATOM 681 O O . PRO A 1 91 ? -12.051 11.794 -18.230 1.00 40.25 91 PRO A O 1
ATOM 684 N N . THR A 1 92 ? -11.360 13.833 -17.631 1.00 43.62 92 THR A N 1
ATOM 685 C CA . THR A 1 92 ? -11.940 14.497 -18.809 1.00 43.62 92 THR A CA 1
ATOM 686 C C . THR A 1 92 ? -10.882 14.735 -19.878 1.00 43.62 92 THR A C 1
ATOM 688 O O . THR A 1 92 ? -9.876 15.406 -19.647 1.00 43.62 92 THR A O 1
ATOM 691 N N . THR A 1 93 ? -11.142 14.205 -21.071 1.00 40.84 93 THR A N 1
ATOM 692 C CA . THR A 1 93 ? -10.473 14.560 -22.322 1.00 40.84 93 THR A CA 1
ATOM 693 C C . THR A 1 93 ? -10.610 16.056 -22.617 1.00 40.84 93 THR A C 1
ATOM 695 O O . THR A 1 93 ? -11.697 16.619 -22.522 1.00 40.84 93 THR A O 1
ATOM 698 N N . SER A 1 94 ? -9.474 16.665 -22.968 1.00 55.50 94 SER A N 1
ATOM 699 C CA . SER A 1 94 ? -9.262 17.934 -23.681 1.00 55.50 94 SER A CA 1
ATOM 700 C C . SER A 1 94 ? -10.531 18.676 -24.142 1.00 55.50 94 SER A C 1
ATOM 702 O O . SER A 1 94 ? -10.979 18.435 -25.260 1.00 55.50 94 SER A O 1
ATOM 704 N N . ALA A 1 95 ? -11.069 19.582 -23.307 1.00 46.50 95 ALA A N 1
ATOM 705 C CA . ALA A 1 95 ? -11.789 20.811 -23.718 1.00 46.50 95 ALA A CA 1
ATOM 706 C C . ALA A 1 95 ? -12.484 21.586 -22.567 1.00 46.50 95 ALA A C 1
ATOM 708 O O . ALA A 1 95 ? -13.085 22.622 -22.833 1.00 46.50 95 ALA A O 1
ATOM 709 N N . GLN A 1 96 ? -12.432 21.159 -21.295 1.00 51.16 96 GLN A N 1
ATOM 710 C CA . GLN A 1 96 ? -13.132 21.862 -20.191 1.00 51.16 96 GLN A CA 1
ATOM 711 C C . GLN A 1 96 ? -12.224 22.263 -19.013 1.00 51.16 96 GLN A C 1
ATOM 713 O O . GLN A 1 96 ? -12.574 22.128 -17.843 1.00 51.16 96 GLN A O 1
ATOM 718 N N . THR A 1 97 ? -11.047 22.805 -19.317 1.00 51.97 97 THR A N 1
ATOM 719 C CA . THR A 1 97 ? -9.996 23.086 -18.322 1.00 51.97 97 THR A CA 1
ATOM 720 C C . THR A 1 97 ? -10.254 24.295 -17.404 1.00 51.97 97 THR A C 1
ATOM 722 O O . THR A 1 97 ? -9.544 24.436 -16.418 1.00 51.97 97 THR A O 1
ATOM 725 N N . LEU A 1 98 ? -11.254 25.162 -17.623 1.00 43.16 98 LEU A N 1
ATOM 726 C CA . LEU A 1 98 ? -11.312 26.449 -16.890 1.00 43.16 98 LEU A CA 1
ATOM 727 C C . LEU A 1 98 ? -12.504 26.692 -15.952 1.00 43.16 98 LEU A C 1
ATOM 729 O O . LEU A 1 98 ? -12.493 27.688 -15.238 1.00 43.16 98 LEU A O 1
ATOM 733 N N . ILE A 1 99 ? -13.479 25.782 -15.855 1.00 45.03 99 ILE A N 1
ATOM 734 C CA . ILE A 1 99 ? -14.611 25.944 -14.911 1.00 45.03 99 ILE A CA 1
ATOM 735 C C . ILE A 1 99 ? -14.537 24.951 -13.735 1.00 45.03 99 ILE A C 1
ATOM 737 O O . ILE A 1 99 ? -15.060 25.226 -12.657 1.00 45.03 99 ILE A O 1
ATOM 741 N N . HIS A 1 100 ? -13.811 23.835 -13.868 1.00 41.00 100 HIS A N 1
ATOM 742 C CA . HIS A 1 100 ? -13.797 22.788 -12.835 1.00 41.00 100 HIS A CA 1
ATOM 743 C C . HIS A 1 100 ? -12.775 23.011 -11.701 1.00 41.00 100 HIS A C 1
ATOM 745 O O . HIS A 1 100 ? -12.962 22.519 -10.591 1.00 41.00 100 HIS A O 1
ATOM 751 N N . LEU A 1 101 ? -11.732 23.818 -11.926 1.00 44.94 101 LEU A N 1
ATOM 752 C CA . LEU A 1 101 ? -10.714 24.135 -10.909 1.00 44.94 101 LEU A CA 1
ATOM 7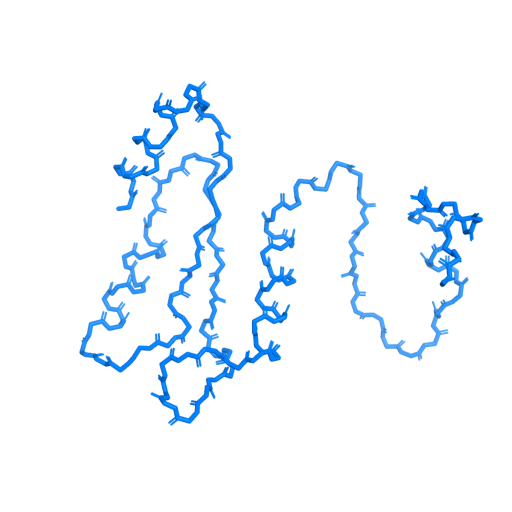53 C C . LEU A 1 101 ? -11.202 25.115 -9.825 1.00 44.94 101 LEU A C 1
ATOM 755 O O . LEU A 1 101 ? -10.609 25.180 -8.751 1.00 44.94 101 LEU A O 1
ATOM 759 N N . ALA A 1 102 ? -12.302 25.838 -10.060 1.00 43.84 102 ALA A N 1
ATOM 760 C CA . ALA A 1 102 ? -12.826 26.834 -9.121 1.00 43.84 102 ALA A CA 1
ATOM 761 C C . ALA A 1 102 ? -13.720 26.248 -8.008 1.00 43.84 102 ALA A C 1
ATOM 763 O O . ALA A 1 102 ? -13.977 26.920 -7.012 1.00 43.84 102 ALA A O 1
ATOM 764 N N . GLN A 1 103 ? -14.186 25.000 -8.133 1.00 45.41 103 GLN A N 1
ATOM 765 C CA . GLN A 1 103 ? -15.115 24.395 -7.164 1.00 45.41 103 GLN A CA 1
ATOM 766 C C . GLN A 1 103 ? -14.429 23.589 -6.050 1.00 45.41 103 GLN A C 1
ATOM 768 O O . GLN A 1 103 ? -15.076 23.236 -5.068 1.00 45.41 103 GLN A O 1
ATOM 773 N N . CYS A 1 104 ? -13.115 23.364 -6.135 1.00 47.34 104 CYS A N 1
ATOM 774 C CA . CYS A 1 104 ? -12.331 22.716 -5.075 1.00 47.34 104 CYS A CA 1
ATOM 775 C C . CYS A 1 104 ? -11.598 23.740 -4.181 1.00 47.34 104 CYS A C 1
ATOM 777 O O . CYS A 1 104 ? -10.539 23.464 -3.612 1.00 47.34 104 CYS A O 1
ATOM 779 N N . GLY A 1 105 ? -12.136 24.960 -4.097 1.00 40.72 105 GLY A N 1
ATOM 780 C CA . GLY A 1 105 ? -11.514 26.095 -3.430 1.00 40.72 105 GLY A CA 1
ATOM 781 C C . GLY A 1 105 ? -11.308 25.889 -1.930 1.00 40.72 105 GLY A C 1
ATOM 782 O O . GLY A 1 105 ? -12.231 26.101 -1.154 1.00 40.72 105 GLY A O 1
ATOM 783 N N . LYS A 1 106 ? -10.066 25.584 -1.537 1.00 44.16 106 LYS A N 1
ATOM 784 C CA . LYS A 1 106 ? -9.328 26.273 -0.459 1.00 44.16 106 LYS A CA 1
ATOM 785 C C . LYS A 1 106 ? -7.820 26.192 -0.725 1.00 44.16 106 LYS A C 1
ATOM 787 O O . LYS A 1 106 ? -7.090 25.487 -0.039 1.00 44.16 106 LYS A O 1
ATOM 792 N N . MET A 1 107 ? -7.335 26.958 -1.695 1.00 38.59 107 MET A N 1
ATOM 793 C CA . MET A 1 107 ? -5.940 27.398 -1.689 1.00 38.59 107 MET A CA 1
ATOM 794 C C . MET A 1 107 ? -5.915 28.871 -2.075 1.00 38.59 107 MET A C 1
ATOM 796 O O . MET A 1 107 ? -6.375 29.247 -3.148 1.00 38.59 107 MET A O 1
ATOM 800 N N . ASN A 1 108 ? -5.469 29.707 -1.139 1.00 37.94 108 ASN A N 1
ATOM 801 C CA . ASN A 1 108 ? -5.296 31.135 -1.353 1.00 37.94 108 ASN A CA 1
ATOM 802 C C . ASN A 1 108 ? -4.067 31.329 -2.264 1.00 37.94 108 ASN A C 1
ATOM 804 O O . ASN A 1 108 ? -2.964 30.986 -1.830 1.00 37.94 108 ASN A O 1
ATOM 808 N N . PRO A 1 109 ? -4.221 31.863 -3.488 1.00 43.81 109 PRO A N 1
ATOM 809 C CA . PRO A 1 109 ? -3.115 32.015 -4.434 1.00 43.81 109 PRO A CA 1
ATOM 810 C C . PRO A 1 109 ? -2.059 33.045 -3.990 1.00 43.81 109 PRO A C 1
ATOM 812 O O . PRO A 1 109 ? -1.015 33.146 -4.619 1.00 43.81 109 PRO A O 1
ATOM 815 N N . ALA A 1 110 ? -2.274 33.772 -2.887 1.00 39.47 110 ALA A N 1
ATOM 816 C CA . ALA A 1 110 ? -1.351 34.790 -2.380 1.00 39.47 110 ALA A CA 1
ATOM 817 C C . ALA A 1 110 ? -0.231 34.269 -1.446 1.00 39.47 110 ALA A C 1
ATOM 819 O O . ALA A 1 110 ? 0.424 35.074 -0.789 1.00 39.47 110 ALA A O 1
ATOM 820 N N . LYS A 1 111 ? -0.008 32.949 -1.324 1.00 42.25 111 LYS A N 1
ATOM 821 C CA . LYS A 1 111 ? 1.043 32.378 -0.444 1.00 42.25 111 LYS A CA 1
ATOM 822 C C . LYS A 1 111 ? 2.090 31.505 -1.143 1.00 42.25 111 LYS A C 1
ATOM 824 O O . LYS A 1 111 ? 2.873 30.851 -0.463 1.00 42.25 111 LYS A O 1
ATOM 829 N N . ILE A 1 112 ? 2.136 31.506 -2.472 1.00 42.66 112 ILE A N 1
ATOM 830 C CA . ILE A 1 112 ? 3.199 30.832 -3.225 1.00 42.66 112 ILE A CA 1
ATOM 831 C C . ILE A 1 112 ? 4.090 31.921 -3.825 1.00 42.66 112 ILE A C 1
ATOM 833 O O . ILE A 1 112 ? 3.873 32.365 -4.947 1.00 42.66 112 ILE A O 1
ATOM 837 N N . SER A 1 113 ? 5.056 32.384 -3.033 1.00 35.66 113 SER A N 1
ATOM 838 C CA . SER A 1 113 ? 6.259 33.034 -3.559 1.00 35.66 113 SER A CA 1
ATOM 839 C C . SER A 1 113 ? 7.339 31.961 -3.649 1.00 35.66 113 SER A C 1
ATOM 841 O O . SER A 1 113 ? 7.518 31.209 -2.688 1.00 35.66 113 SER A O 1
ATOM 843 N N . PHE A 1 114 ? 7.984 31.872 -4.812 1.00 46.22 114 PHE A N 1
ATOM 844 C CA . PHE A 1 114 ? 9.235 31.138 -5.003 1.00 46.22 114 PHE A CA 1
ATOM 845 C C . PHE A 1 114 ? 10.370 31.774 -4.198 1.00 46.22 114 PHE A C 1
ATOM 847 O O . PHE A 1 114 ? 10.315 33.013 -4.002 1.00 46.22 114 PHE A O 1
#

Radius of gyration: 18.66 Å; chains: 1; bounding box: 34×53×45 Å

pLDDT: mean 78.18, std 23.55, range [35.66, 98.56]

InterPro domains:
  IPR005181 Sialate O-acetylesterase domain [PF03629] (1-78)
  IPR036514 SGNH hydrolase superfamily [G3DSA:3.40.50.1110] (1-80)
  IPR052940 Carbohydrate Esterase 6 [PTHR31988] (1-78)